Protein AF-A0A3D2HRR6-F1 (afdb_monomer_lite)

pLDDT: mean 71.38, std 18.63, range [35.66, 92.0]

Structure (mmCIF, N/CA/C/O backbone):
data_AF-A0A3D2HRR6-F1
#
_entry.id   AF-A0A3D2HRR6-F1
#
loop_
_atom_site.group_PDB
_atom_site.id
_atom_site.type_symbol
_atom_site.label_atom_id
_atom_site.label_alt_id
_atom_site.label_comp_id
_atom_site.label_asym_id
_atom_site.label_entity_id
_atom_site.label_seq_id
_atom_site.pdbx_PDB_ins_code
_atom_site.Cartn_x
_atom_site.Cartn_y
_atom_site.Cartn_z
_atom_site.occupancy
_atom_site.B_iso_or_equiv
_atom_site.auth_seq_id
_atom_site.auth_comp_id
_atom_site.auth_asym_id
_atom_site.auth_atom_id
_atom_site.pdbx_PDB_model_num
ATOM 1 N N . MET A 1 1 ? -28.516 -18.217 6.239 1.00 39.44 1 MET A N 1
ATOM 2 C CA . MET A 1 1 ? -27.116 -17.846 6.548 1.00 39.44 1 MET A CA 1
ATOM 3 C C . MET A 1 1 ? -27.140 -16.861 7.709 1.00 39.44 1 MET A C 1
ATOM 5 O O . MET A 1 1 ? -27.810 -15.844 7.597 1.00 39.44 1 MET A O 1
ATOM 9 N N . LYS A 1 2 ? -26.544 -17.202 8.859 1.00 35.66 2 LYS A N 1
ATOM 10 C CA . LYS A 1 2 ? -26.589 -16.357 10.064 1.00 35.66 2 LYS A CA 1
ATOM 11 C C . LYS A 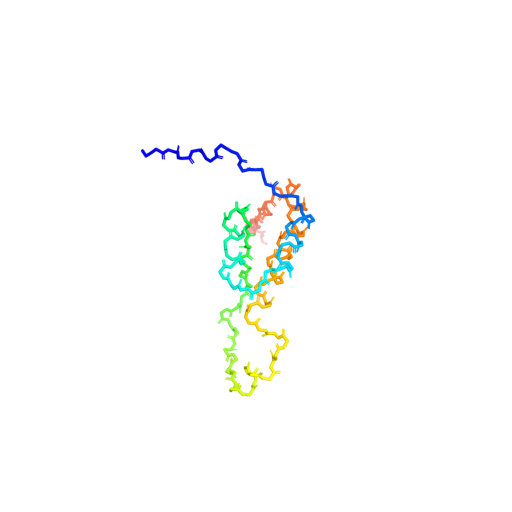1 2 ? -25.656 -15.159 9.865 1.00 35.66 2 LYS A C 1
ATOM 13 O O . LYS A 1 2 ? -24.447 -15.339 9.785 1.00 35.66 2 LYS A O 1
ATOM 18 N N . SER A 1 3 ? -26.234 -13.963 9.755 1.00 41.47 3 SER A N 1
ATOM 19 C CA . SER A 1 3 ? -25.502 -12.697 9.806 1.00 41.47 3 SER A CA 1
ATOM 20 C C . SER A 1 3 ? -24.850 -12.582 11.182 1.00 41.47 3 SER A C 1
ATOM 22 O O . SER A 1 3 ? -25.536 -12.383 12.187 1.00 41.47 3 SER A O 1
ATOM 24 N N . VAL A 1 4 ? -23.532 -12.771 11.245 1.00 52.69 4 VAL A N 1
ATOM 25 C CA . VAL A 1 4 ? -22.744 -12.428 12.429 1.00 52.69 4 VAL A CA 1
ATOM 26 C C . VAL A 1 4 ? -22.633 -10.909 12.426 1.00 52.69 4 VAL A C 1
ATOM 28 O O . VAL A 1 4 ? -21.692 -10.332 11.889 1.00 52.69 4 VAL A O 1
ATOM 31 N N . GLY A 1 5 ? -23.655 -10.249 12.966 1.00 44.94 5 GLY A N 1
ATOM 32 C CA . GLY A 1 5 ? -23.588 -8.830 13.266 1.00 44.94 5 GLY A CA 1
ATOM 33 C C . GLY A 1 5 ? -22.474 -8.615 14.282 1.00 44.94 5 GLY A C 1
ATOM 34 O O . GLY A 1 5 ? -22.652 -8.921 15.461 1.00 44.94 5 GLY A O 1
ATOM 35 N N . VAL A 1 6 ? -21.323 -8.107 13.831 1.00 53.28 6 VAL A N 1
ATOM 36 C CA . VAL A 1 6 ? -20.236 -7.650 14.704 1.00 53.28 6 VAL A CA 1
ATOM 37 C C . VAL A 1 6 ? -20.720 -6.382 15.407 1.00 53.28 6 VAL A C 1
ATOM 39 O O . VAL A 1 6 ? -20.460 -5.251 15.000 1.00 53.28 6 VAL A O 1
ATOM 42 N N . ARG A 1 7 ? -21.523 -6.579 16.450 1.00 48.25 7 ARG A N 1
ATOM 43 C CA . ARG A 1 7 ? -22.052 -5.535 17.317 1.00 48.25 7 ARG A CA 1
ATOM 44 C C . ARG A 1 7 ? -20.893 -5.023 18.174 1.00 48.25 7 ARG A C 1
ATOM 46 O O . ARG A 1 7 ? -20.581 -5.616 19.197 1.00 48.25 7 ARG A O 1
ATOM 53 N N . GLY A 1 8 ? -20.232 -3.956 17.718 1.00 55.56 8 GLY A N 1
ATOM 54 C CA . GLY A 1 8 ? -19.237 -3.228 18.518 1.0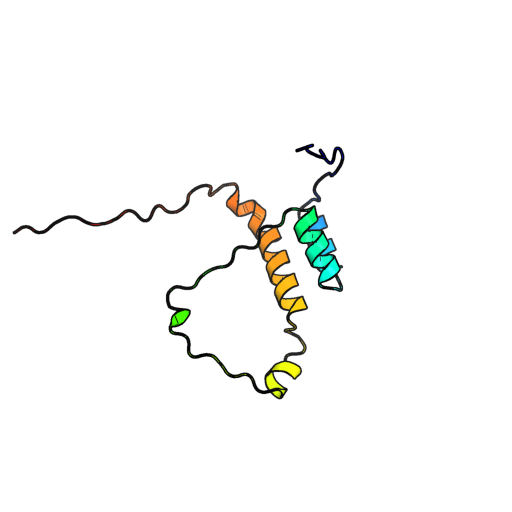0 55.56 8 GLY A CA 1
ATOM 55 C C . GLY A 1 8 ? -18.079 -2.575 17.760 1.00 55.56 8 GLY A C 1
ATOM 56 O O . GLY A 1 8 ? -17.366 -1.780 18.366 1.00 55.56 8 GLY A O 1
ATOM 57 N N . TYR A 1 9 ? -17.868 -2.855 16.468 1.00 60.31 9 TYR A N 1
ATOM 58 C CA . TYR A 1 9 ? -16.741 -2.245 15.754 1.00 60.31 9 TYR A CA 1
ATOM 59 C C . TYR A 1 9 ? -17.042 -0.788 15.389 1.00 60.31 9 TYR A C 1
ATOM 61 O O . TYR A 1 9 ? -17.796 -0.503 14.457 1.00 60.31 9 TYR A O 1
ATOM 69 N N . ARG A 1 10 ? -16.457 0.148 16.140 1.00 65.44 10 ARG A N 1
ATOM 70 C CA . ARG A 1 10 ? -16.464 1.568 15.789 1.00 65.44 10 ARG A CA 1
ATOM 71 C C . ARG A 1 10 ? -15.341 1.803 14.784 1.00 65.44 10 ARG A C 1
ATOM 73 O O . ARG A 1 10 ? -14.175 1.635 15.130 1.00 65.44 10 ARG A O 1
ATOM 80 N N . ARG A 1 11 ? -15.708 2.186 13.558 1.00 75.62 11 ARG A N 1
ATOM 81 C CA . ARG A 1 11 ? -14.737 2.571 12.525 1.00 75.62 11 ARG A CA 1
ATOM 82 C C . ARG A 1 11 ? -13.832 3.678 13.044 1.00 75.62 11 ARG A C 1
ATOM 84 O O . ARG A 1 11 ? -14.300 4.596 13.729 1.00 75.62 11 ARG A O 1
ATOM 91 N N . LYS A 1 12 ? -12.552 3.572 12.711 1.00 80.94 12 LYS A N 1
ATOM 92 C CA . LYS A 1 12 ? -11.545 4.557 13.101 1.00 80.94 12 LYS A CA 1
ATOM 93 C C . LYS A 1 12 ? -11.750 5.860 12.343 1.00 80.94 12 LYS A C 1
ATOM 95 O O . LYS A 1 12 ? -12.326 5.887 11.254 1.00 80.94 12 LYS A O 1
ATOM 100 N N . THR A 1 13 ? -11.288 6.959 12.929 1.00 85.38 13 THR A N 1
ATOM 101 C CA . THR A 1 13 ? -11.249 8.240 12.218 1.00 85.38 13 THR A CA 1
ATOM 102 C C . THR A 1 13 ? -10.177 8.203 11.131 1.00 85.38 13 THR A C 1
ATOM 104 O O . THR A 1 13 ? -9.237 7.410 11.189 1.00 85.38 13 THR A O 1
ATOM 107 N N . LYS A 1 14 ? -10.283 9.093 10.141 1.00 85.62 14 LYS A N 1
ATOM 108 C CA . LYS A 1 14 ? -9.300 9.220 9.056 1.00 85.62 14 LYS A CA 1
ATOM 109 C C . LYS A 1 14 ? -7.864 9.342 9.575 1.00 85.62 14 LYS A C 1
ATOM 111 O O . LYS A 1 14 ? -6.985 8.620 9.125 1.00 85.62 14 LYS A O 1
ATOM 116 N N . GLU A 1 15 ? -7.637 10.196 10.567 1.00 87.19 15 GLU A N 1
ATOM 117 C CA . GLU A 1 15 ? -6.316 10.400 11.176 1.00 87.19 15 GLU A CA 1
ATOM 118 C C . GLU A 1 15 ? -5.775 9.132 11.850 1.00 87.19 15 GLU A C 1
ATOM 120 O O . GLU A 1 15 ? -4.596 8.804 11.714 1.00 87.19 15 GLU A O 1
ATOM 125 N N . GLN A 1 16 ? -6.642 8.384 12.541 1.00 87.94 16 GLN A N 1
ATOM 126 C CA . GLN A 1 16 ? -6.279 7.109 13.162 1.00 87.94 16 GLN A CA 1
ATOM 127 C C . GLN A 1 16 ? -5.910 6.062 12.109 1.00 87.94 16 GLN A C 1
ATOM 129 O O . GLN A 1 16 ? -4.912 5.364 12.275 1.00 87.94 16 GLN A O 1
ATOM 134 N N . LEU A 1 17 ? -6.660 5.991 11.005 1.00 89.00 17 LEU A N 1
ATOM 135 C CA . LEU A 1 17 ? -6.352 5.102 9.884 1.00 89.00 17 LEU A CA 1
ATOM 136 C C . LEU A 1 17 ? -5.000 5.430 9.258 1.00 89.00 17 LEU A C 1
ATOM 138 O O . LEU A 1 17 ? -4.203 4.524 9.044 1.00 89.00 17 LEU A O 1
ATOM 142 N N . LEU A 1 18 ? -4.712 6.709 9.007 1.00 90.88 18 LEU A N 1
ATOM 143 C CA . LEU A 1 18 ? -3.429 7.132 8.440 1.00 90.88 18 LEU A CA 1
ATOM 144 C C . LEU A 1 18 ? -2.265 6.755 9.359 1.00 90.88 18 LEU A C 1
ATOM 146 O O . LEU A 1 18 ? -1.277 6.188 8.899 1.00 90.88 18 LEU A O 1
ATOM 150 N N . LYS A 1 19 ? -2.418 6.979 10.669 1.00 91.88 19 LYS A N 1
ATOM 151 C CA . LYS A 1 19 ? -1.408 6.596 11.659 1.00 91.88 19 LYS A CA 1
ATOM 152 C C . LYS A 1 19 ? -1.190 5.083 11.717 1.00 91.88 19 LYS A C 1
ATOM 154 O O . LYS A 1 19 ? -0.056 4.636 11.856 1.00 91.88 19 LYS A O 1
ATOM 159 N N . GLU A 1 20 ? -2.250 4.288 11.620 1.00 90.31 20 GLU A N 1
ATOM 160 C CA . GLU A 1 20 ? -2.140 2.829 11.630 1.00 90.31 20 GLU A CA 1
ATOM 161 C C . GLU A 1 20 ? -1.562 2.258 10.340 1.00 90.31 20 GLU A C 1
ATOM 163 O O . GLU A 1 20 ? -0.734 1.350 10.404 1.00 90.31 20 GLU A O 1
ATOM 168 N N . ILE A 1 21 ? -1.931 2.814 9.182 1.00 91.50 21 ILE A N 1
ATOM 169 C CA . ILE A 1 21 ? -1.274 2.513 7.904 1.00 91.50 21 ILE A CA 1
ATOM 170 C C . ILE A 1 21 ? 0.217 2.809 8.038 1.00 91.50 21 ILE A C 1
ATOM 172 O O . ILE A 1 21 ? 1.040 1.996 7.616 1.00 91.50 21 ILE A O 1
ATOM 176 N N . ASP A 1 22 ? 0.565 3.925 8.689 1.00 89.88 22 ASP A N 1
ATOM 177 C CA . ASP A 1 22 ? 1.957 4.298 8.874 1.00 89.88 22 ASP A CA 1
ATOM 178 C C . ASP A 1 22 ? 2.723 3.418 9.882 1.00 89.88 22 ASP A C 1
ATOM 180 O O . ASP A 1 22 ? 3.948 3.275 9.805 1.00 89.88 22 ASP A O 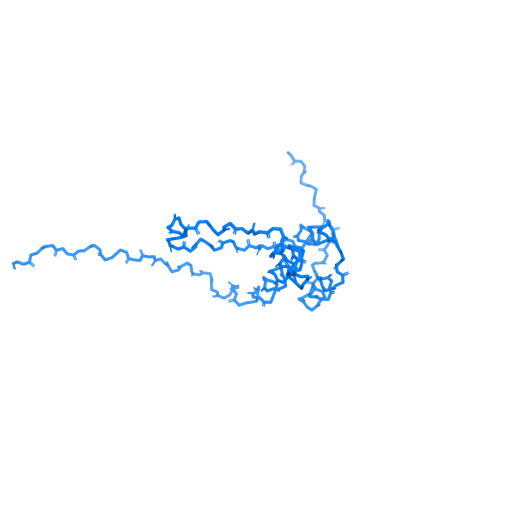1
ATOM 184 N N . ALA A 1 23 ? 2.005 2.792 10.812 1.00 91.75 23 ALA A N 1
ATOM 185 C CA . ALA A 1 23 ? 2.560 1.868 11.793 1.00 91.75 23 ALA A CA 1
ATOM 186 C C . ALA A 1 23 ? 2.672 0.423 11.274 1.00 91.75 23 ALA A C 1
ATOM 188 O O . ALA A 1 23 ? 3.370 -0.391 11.887 1.00 91.75 23 ALA A O 1
ATOM 189 N N . CYS A 1 24 ? 1.997 0.084 10.170 1.00 92.00 24 CYS A N 1
ATOM 190 C CA . CYS A 1 24 ? 2.049 -1.250 9.581 1.00 92.00 24 CYS A CA 1
ATOM 191 C C . CYS A 1 24 ? 3.465 -1.562 9.082 1.00 92.00 24 CYS A C 1
ATOM 193 O O . CYS A 1 24 ? 4.051 -0.803 8.312 1.00 92.00 24 CYS A O 1
ATOM 195 N N . LYS A 1 25 ? 4.000 -2.717 9.494 1.00 88.94 25 LYS A N 1
ATOM 196 C CA . LYS A 1 25 ? 5.340 -3.194 9.100 1.00 88.94 25 LYS A CA 1
ATOM 197 C C . LYS A 1 25 ? 5.299 -4.408 8.177 1.00 88.94 25 LYS A C 1
ATOM 199 O O . LYS A 1 25 ? 6.336 -4.846 7.690 1.00 88.94 25 LYS A O 1
ATOM 204 N N . SER A 1 26 ? 4.120 -4.995 7.979 1.00 89.50 26 SER A N 1
ATOM 205 C CA . SER A 1 26 ? 3.948 -6.188 7.156 1.00 89.50 26 SER A CA 1
ATOM 206 C C . SER A 1 26 ? 2.693 -6.117 6.299 1.00 89.50 26 SER A C 1
ATOM 208 O O . SER A 1 26 ? 1.704 -5.466 6.649 1.00 89.50 26 SER A O 1
ATOM 210 N N . LEU A 1 27 ? 2.722 -6.846 5.181 1.00 89.81 27 LEU A N 1
ATOM 211 C CA . LEU A 1 27 ? 1.575 -6.991 4.286 1.00 89.81 27 LEU A CA 1
ATOM 212 C C . LEU A 1 27 ? 0.352 -7.532 5.028 1.00 89.81 27 LEU A C 1
ATOM 214 O O . LEU A 1 27 ? -0.739 -7.002 4.858 1.00 89.81 27 LEU A O 1
ATOM 218 N N . SER A 1 28 ? 0.525 -8.542 5.883 1.00 91.31 28 SER A N 1
ATOM 219 C CA . SER A 1 28 ? -0.582 -9.159 6.620 1.00 91.31 28 SER A CA 1
ATOM 220 C C . SER A 1 28 ? -1.301 -8.166 7.535 1.00 91.31 28 SER A C 1
ATOM 222 O O . SER A 1 28 ? -2.528 -8.165 7.582 1.00 91.31 28 SER A O 1
ATOM 224 N N . GLN A 1 29 ? -0.554 -7.292 8.221 1.00 90.69 29 GLN A N 1
ATOM 225 C CA . GLN A 1 29 ? -1.133 -6.230 9.053 1.00 90.69 29 GLN A CA 1
ATOM 226 C C . GLN A 1 29 ? -1.921 -5.228 8.209 1.00 90.69 29 GLN A C 1
ATOM 228 O O . GLN A 1 29 ? -3.055 -4.891 8.548 1.00 90.69 29 GLN A O 1
ATOM 233 N N . LEU A 1 30 ? -1.351 -4.807 7.078 1.00 91.50 30 LEU A N 1
ATOM 234 C CA . LEU A 1 30 ? -2.005 -3.876 6.166 1.00 91.50 30 LEU A CA 1
ATOM 235 C C . LEU A 1 30 ? -3.280 -4.482 5.554 1.00 91.50 30 LEU A C 1
ATOM 237 O O . LEU A 1 30 ? -4.306 -3.813 5.484 1.00 91.50 30 LEU A O 1
ATOM 241 N N . PHE A 1 31 ? -3.258 -5.761 5.167 1.00 90.56 31 PHE A N 1
ATOM 242 C CA . PHE A 1 31 ? -4.436 -6.460 4.647 1.00 90.56 31 PHE A CA 1
ATOM 243 C C . PHE A 1 31 ? -5.529 -6.636 5.697 1.00 90.56 31 PHE A C 1
ATOM 245 O O . PHE A 1 31 ? -6.700 -6.436 5.377 1.00 90.56 31 PHE A O 1
ATOM 252 N N . ALA A 1 32 ? -5.164 -6.962 6.939 1.00 90.56 32 ALA A N 1
ATOM 253 C CA . ALA A 1 32 ? -6.124 -7.012 8.033 1.00 90.56 32 ALA A CA 1
ATOM 254 C C . ALA A 1 32 ? -6.798 -5.644 8.214 1.00 90.56 32 ALA A C 1
ATOM 256 O O . ALA A 1 32 ? -8.022 -5.574 8.267 1.00 90.56 32 ALA A O 1
ATOM 257 N N . LEU A 1 33 ? -6.024 -4.551 8.211 1.00 89.44 33 LEU A N 1
ATOM 258 C CA . LEU A 1 33 ? -6.562 -3.194 8.320 1.00 89.44 33 LEU A CA 1
ATOM 259 C C . LEU A 1 33 ? -7.535 -2.861 7.177 1.00 89.44 33 LEU A C 1
ATOM 261 O O . LEU A 1 33 ? -8.637 -2.381 7.435 1.00 89.44 33 LEU A O 1
ATOM 265 N N . ILE A 1 34 ? -7.171 -3.176 5.929 1.00 87.62 34 ILE A N 1
ATOM 266 C CA . ILE A 1 34 ? -8.037 -2.981 4.753 1.00 87.62 34 ILE A CA 1
ATOM 267 C C . ILE A 1 34 ? -9.363 -3.733 4.910 1.00 87.62 34 ILE A C 1
ATOM 269 O O . ILE A 1 34 ? -10.421 -3.162 4.646 1.00 87.62 34 ILE A O 1
ATOM 273 N N . GLN A 1 35 ? -9.318 -4.997 5.342 1.00 86.25 35 GLN A N 1
ATOM 274 C CA . GLN A 1 35 ? -10.511 -5.832 5.498 1.00 86.25 35 GLN A CA 1
ATOM 275 C C . GLN A 1 35 ? -11.394 -5.368 6.659 1.00 86.25 35 GLN A C 1
ATOM 277 O O . GLN A 1 35 ? -12.609 -5.275 6.498 1.00 86.25 35 GLN A O 1
ATOM 282 N N . HIS A 1 36 ? -10.794 -5.059 7.811 1.00 85.81 36 HIS A N 1
ATOM 283 C CA . HIS A 1 36 ? -11.529 -4.636 9.003 1.00 85.81 36 HIS A CA 1
ATOM 284 C C . HIS A 1 36 ? -12.208 -3.277 8.816 1.00 85.81 36 HIS A C 1
ATOM 286 O O . HIS A 1 36 ? -13.345 -3.097 9.248 1.00 85.81 36 HIS A O 1
ATOM 292 N N . GLU A 1 37 ? -11.544 -2.337 8.145 1.00 85.06 37 GLU A N 1
ATOM 293 C CA . GLU A 1 37 ? -12.071 -0.984 7.929 1.00 85.06 37 GLU A CA 1
ATOM 294 C C . GLU A 1 37 ? -12.883 -0.860 6.632 1.00 85.06 37 GLU A C 1
ATOM 296 O O . GLU A 1 37 ? -13.614 0.113 6.445 1.00 85.06 37 GLU A O 1
ATOM 301 N N . GLY A 1 38 ? -12.816 -1.861 5.749 1.00 83.88 38 GLY A N 1
ATOM 302 C CA . GLY A 1 38 ? -13.519 -1.858 4.467 1.00 83.88 38 GLY A CA 1
ATOM 303 C C . GLY A 1 38 ? -12.945 -0.840 3.479 1.00 83.88 38 GLY A C 1
ATOM 304 O O . GLY A 1 38 ? -13.698 -0.197 2.748 1.00 83.88 38 GLY A O 1
ATOM 305 N N . ILE A 1 39 ? -11.619 -0.666 3.465 1.00 84.62 39 ILE A N 1
ATOM 306 C CA . ILE A 1 39 ? -10.944 0.292 2.579 1.00 84.62 39 ILE A CA 1
ATOM 307 C C . ILE A 1 39 ? -11.030 -0.214 1.135 1.00 84.62 39 ILE A C 1
ATOM 309 O O . ILE A 1 39 ? -10.505 -1.274 0.795 1.00 84.62 39 ILE A O 1
ATOM 313 N N . VAL A 1 40 ? -11.666 0.564 0.257 1.00 83.62 40 VAL A N 1
ATOM 314 C CA . VAL A 1 40 ? -11.809 0.213 -1.162 1.00 83.62 40 VAL A CA 1
ATOM 315 C C . VAL A 1 40 ? -10.680 0.839 -1.976 1.00 83.62 40 VAL A C 1
ATOM 317 O O . VAL A 1 40 ? -10.629 2.053 -2.170 1.00 83.62 40 VAL A O 1
ATOM 320 N N . LEU A 1 41 ? -9.804 -0.004 -2.522 1.00 83.81 41 LEU A N 1
ATOM 321 C CA . LEU A 1 41 ? -8.792 0.408 -3.492 1.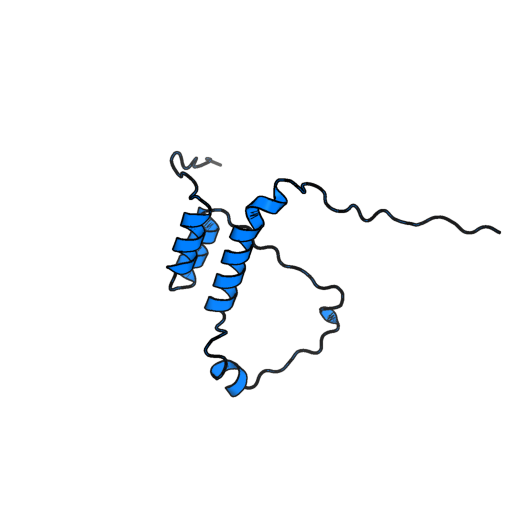00 83.81 41 LEU A CA 1
ATOM 322 C C . LEU A 1 41 ? -9.378 0.338 -4.905 1.00 83.81 41 LEU A C 1
ATOM 324 O O . LEU A 1 41 ? -9.741 -0.737 -5.379 1.00 83.81 41 LEU A O 1
ATOM 328 N N . ARG A 1 42 ? -9.459 1.475 -5.607 1.00 74.94 42 ARG A N 1
ATOM 329 C CA . ARG A 1 42 ? -9.851 1.477 -7.024 1.00 74.94 42 ARG A CA 1
ATOM 330 C C . ARG A 1 42 ? -8.648 1.150 -7.904 1.00 74.94 42 ARG A C 1
ATOM 332 O O . ARG A 1 42 ? -7.634 1.844 -7.861 1.00 74.94 42 ARG A O 1
ATOM 339 N N . MET A 1 43 ? -8.793 0.131 -8.744 1.00 77.00 43 MET A N 1
ATOM 340 C CA . MET A 1 43 ? -7.875 -0.121 -9.850 1.00 77.00 43 MET A CA 1
ATOM 341 C C . MET A 1 43 ? -8.290 0.734 -11.046 1.00 77.00 43 MET A C 1
ATOM 343 O O . MET A 1 43 ? -9.400 0.599 -11.553 1.00 77.00 43 MET A O 1
ATOM 347 N N . TYR A 1 44 ? -7.402 1.619 -11.496 1.00 70.19 44 TYR A N 1
ATOM 348 C CA . TYR A 1 44 ? -7.612 2.381 -12.723 1.00 70.19 44 TYR A CA 1
ATOM 349 C C . TYR A 1 44 ? -7.085 1.569 -13.905 1.00 70.19 44 TYR A C 1
ATOM 351 O O . TYR A 1 44 ? -5.885 1.307 -13.985 1.00 70.19 44 TYR A O 1
ATOM 359 N N . SER A 1 45 ? -7.961 1.192 -14.834 1.00 72.50 45 SER A N 1
ATOM 360 C CA . SER A 1 45 ? -7.533 0.745 -16.158 1.00 72.50 45 SER A CA 1
ATOM 361 C C . SER A 1 45 ? -7.222 1.979 -16.997 1.00 72.50 45 SER A C 1
ATOM 363 O O . SER A 1 45 ? -8.121 2.769 -17.287 1.00 72.50 45 SER A O 1
ATOM 365 N N . GLN A 1 46 ? -5.962 2.166 -17.377 1.00 73.25 46 GLN A N 1
ATOM 366 C CA . GLN A 1 46 ? -5.611 3.198 -18.349 1.00 73.25 46 GLN A CA 1
ATOM 367 C C . GLN A 1 46 ? -6.023 2.712 -19.750 1.00 73.25 46 GLN A C 1
ATOM 369 O O . GLN A 1 46 ? -5.634 1.601 -20.131 1.00 73.25 46 GLN A O 1
ATOM 374 N N . PRO A 1 47 ? -6.812 3.486 -20.520 1.00 76.06 47 PRO A N 1
ATOM 375 C CA . PRO A 1 47 ? -7.072 3.174 -21.922 1.00 76.06 47 PRO A CA 1
ATOM 376 C C . PRO A 1 47 ? -5.739 3.026 -22.668 1.00 76.06 47 PRO A C 1
ATOM 378 O O . PRO A 1 47 ? -4.861 3.872 -22.534 1.00 76.06 47 PRO A O 1
ATOM 381 N N . GLY A 1 48 ? -5.555 1.933 -23.412 1.00 75.50 48 GLY A N 1
ATOM 382 C CA . GLY A 1 48 ? -4.293 1.658 -24.111 1.00 75.50 48 GLY A CA 1
ATOM 383 C C . GLY A 1 48 ? -3.193 1.010 -23.261 1.00 75.50 48 GLY A C 1
ATOM 384 O O . GLY A 1 48 ? -2.104 0.787 -23.780 1.00 75.50 48 GLY A O 1
ATOM 385 N N . ALA A 1 49 ? -3.458 0.624 -22.004 1.00 76.38 49 ALA A N 1
ATOM 386 C CA . ALA A 1 49 ? -2.506 -0.161 -21.205 1.00 76.38 49 ALA A CA 1
ATOM 387 C C . ALA A 1 49 ? -2.098 -1.482 -21.886 1.00 76.38 49 ALA A C 1
ATOM 389 O O . ALA A 1 49 ? -0.969 -1.935 -21.729 1.00 76.38 49 ALA A O 1
ATOM 390 N N . SER A 1 50 ? -2.991 -2.066 -22.689 1.00 75.94 50 SER A N 1
ATOM 391 C CA . SER A 1 50 ? -2.725 -3.244 -23.522 1.00 75.94 50 SER A CA 1
ATOM 392 C C . SER A 1 50 ? -1.687 -3.006 -24.627 1.00 75.94 50 SER A C 1
ATOM 394 O O . SER A 1 50 ? -1.110 -3.968 -25.120 1.00 75.94 50 SER A O 1
ATOM 396 N N . ASN A 1 51 ? -1.434 -1.748 -25.003 1.00 82.00 51 ASN A N 1
ATOM 397 C CA . ASN A 1 51 ? -0.462 -1.372 -26.034 1.00 82.00 51 ASN A CA 1
ATOM 398 C C . ASN A 1 51 ? 0.912 -1.021 -25.442 1.00 82.00 51 ASN A C 1
ATOM 400 O O . ASN A 1 51 ? 1.840 -0.706 -26.185 1.00 82.00 51 ASN A O 1
ATOM 404 N N . LEU A 1 52 ? 1.054 -1.045 -24.112 1.00 76.50 52 LEU A N 1
ATOM 405 C CA . LEU A 1 52 ? 2.339 -0.823 -23.463 1.00 76.50 52 LEU A CA 1
ATOM 406 C C . LEU A 1 52 ? 3.217 -2.060 -23.660 1.00 76.50 52 LEU A C 1
ATOM 408 O O . LEU A 1 52 ? 2.859 -3.166 -23.255 1.00 76.50 52 LEU A O 1
ATOM 412 N N . THR A 1 53 ? 4.394 -1.870 -24.252 1.00 81.62 53 THR A N 1
ATOM 413 C CA . THR A 1 53 ? 5.404 -2.926 -24.348 1.00 81.62 53 THR A CA 1
ATOM 414 C C . THR A 1 53 ? 5.858 -3.320 -22.939 1.00 81.62 53 THR A C 1
ATOM 416 O O . THR A 1 53 ? 6.306 -2.437 -22.197 1.00 81.62 53 THR A O 1
ATOM 419 N N . PRO A 1 54 ? 5.777 -4.605 -22.543 1.00 80.81 54 PRO A N 1
ATOM 420 C CA . PRO A 1 54 ? 6.207 -5.036 -21.219 1.00 80.81 54 PRO A CA 1
ATOM 421 C C . PRO A 1 54 ? 7.667 -4.649 -20.966 1.00 80.81 54 PRO A C 1
ATOM 423 O O . PRO A 1 54 ? 8.569 -5.082 -21.686 1.00 80.81 54 PRO A O 1
ATOM 426 N N . LYS A 1 55 ? 7.920 -3.838 -19.933 1.00 79.69 55 LYS A N 1
ATOM 427 C CA . LYS A 1 55 ? 9.290 -3.524 -19.522 1.00 79.69 55 LYS A CA 1
ATOM 428 C C . LYS A 1 55 ? 9.872 -4.742 -18.805 1.00 79.69 55 LYS A C 1
ATOM 430 O O . LYS A 1 55 ? 9.438 -5.081 -17.705 1.00 79.69 55 LYS A O 1
ATOM 435 N N . LYS A 1 56 ? 10.866 -5.392 -19.413 1.00 80.00 56 LYS A N 1
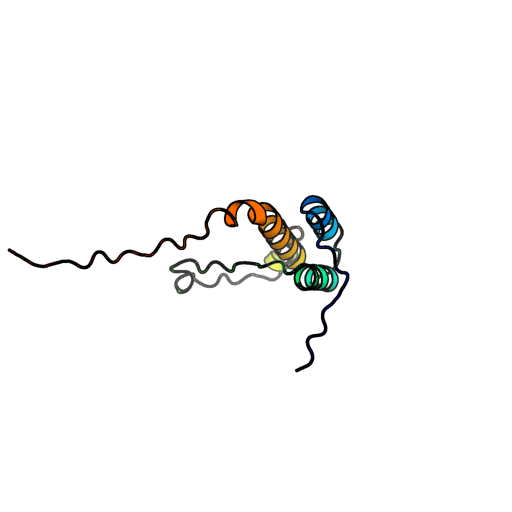ATOM 436 C CA . LYS A 1 56 ? 11.658 -6.429 -18.744 1.00 80.00 56 LYS A CA 1
ATOM 437 C C . LYS A 1 56 ? 12.580 -5.752 -17.734 1.00 80.00 56 LYS A C 1
ATOM 439 O O . LYS A 1 56 ? 13.436 -4.970 -18.129 1.00 80.00 56 LYS A O 1
ATOM 444 N N . LEU A 1 57 ? 12.377 -6.040 -16.453 1.00 74.25 57 LEU A N 1
ATOM 445 C CA . LEU A 1 57 ? 13.249 -5.559 -15.386 1.00 74.25 57 LEU A CA 1
ATOM 446 C C . LEU A 1 57 ? 14.405 -6.540 -15.194 1.00 74.25 57 LEU A C 1
ATOM 448 O O . LEU A 1 57 ? 14.187 -7.753 -15.108 1.00 74.25 57 LEU A O 1
ATOM 452 N N . TYR A 1 58 ? 15.628 -6.024 -15.124 1.00 80.25 58 TYR A N 1
ATOM 453 C CA . TYR A 1 58 ? 16.796 -6.818 -14.756 1.00 80.25 58 TYR A CA 1
ATOM 454 C C . TYR A 1 58 ? 16.904 -6.942 -13.227 1.00 80.25 58 TYR A C 1
ATOM 456 O O . TYR A 1 58 ? 16.472 -6.038 -12.514 1.00 80.25 58 TYR A O 1
ATOM 464 N N . PRO A 1 59 ? 17.520 -8.013 -12.686 1.00 74.50 59 PRO A N 1
ATOM 465 C CA . PRO A 1 59 ? 17.623 -8.228 -11.239 1.00 74.50 59 PRO A CA 1
ATOM 466 C C . PRO A 1 59 ? 18.179 -7.029 -10.461 1.00 74.50 59 PRO A C 1
ATOM 468 O O . PRO A 1 59 ? 17.696 -6.732 -9.376 1.00 74.50 59 PRO A O 1
ATOM 471 N N . LYS A 1 60 ? 19.137 -6.295 -11.041 1.00 69.19 60 LYS A N 1
ATOM 472 C CA . LYS A 1 60 ? 19.679 -5.062 -10.452 1.00 69.19 60 LYS A CA 1
ATOM 473 C C . LYS A 1 60 ? 18.619 -3.966 -10.315 1.00 69.19 60 LYS A C 1
ATOM 475 O O . LYS A 1 60 ? 18.465 -3.415 -9.242 1.00 69.19 60 LYS A O 1
ATOM 480 N N . GLU A 1 61 ? 17.790 -3.740 -11.333 1.00 67.94 61 GLU A N 1
ATOM 481 C CA . GLU A 1 61 ? 16.695 -2.756 -11.272 1.00 67.94 61 GLU A CA 1
ATOM 482 C C . GLU A 1 61 ? 15.591 -3.142 -10.268 1.00 67.94 61 GLU A C 1
ATOM 484 O O . GLU A 1 61 ? 14.888 -2.273 -9.761 1.00 67.94 61 GLU A O 1
ATOM 489 N N . ILE A 1 62 ? 15.432 -4.438 -9.976 1.00 64.19 62 ILE A N 1
ATOM 490 C CA . ILE A 1 62 ? 14.482 -4.943 -8.971 1.00 64.19 62 ILE A CA 1
ATOM 491 C C . ILE A 1 62 ? 15.034 -4.749 -7.548 1.00 64.19 62 ILE A C 1
ATOM 493 O O . ILE A 1 62 ? 14.269 -4.490 -6.624 1.00 64.19 62 ILE A O 1
ATOM 497 N N . ILE A 1 63 ? 16.352 -4.885 -7.369 1.00 60.50 63 ILE A N 1
ATOM 498 C CA . ILE A 1 63 ? 17.028 -4.873 -6.061 1.00 60.50 63 ILE A CA 1
ATOM 499 C C . ILE A 1 63 ? 17.495 -3.462 -5.661 1.00 60.50 63 ILE A C 1
ATOM 501 O O . ILE A 1 63 ? 17.469 -3.123 -4.478 1.00 60.50 63 ILE A O 1
ATOM 505 N N . ASP A 1 64 ? 17.904 -2.633 -6.624 1.00 59.91 64 ASP A N 1
ATOM 506 C CA . ASP A 1 64 ? 18.465 -1.298 -6.381 1.00 59.91 64 ASP A CA 1
ATOM 507 C C . ASP A 1 64 ? 17.386 -0.261 -6.031 1.00 59.91 64 ASP A C 1
ATOM 509 O O . ASP A 1 64 ? 17.678 0.746 -5.387 1.00 59.91 64 ASP A O 1
ATOM 513 N N . ASN A 1 65 ? 16.118 -0.536 -6.350 1.00 62.66 65 ASN A N 1
ATOM 514 C CA . ASN A 1 65 ? 14.978 0.304 -5.980 1.00 62.66 65 ASN A CA 1
ATOM 515 C C . ASN A 1 65 ? 14.528 0.029 -4.528 1.00 62.66 65 ASN A C 1
ATOM 517 O O . ASN A 1 65 ? 13.371 -0.289 -4.262 1.00 62.66 65 ASN A O 1
ATOM 521 N N . LYS A 1 66 ? 15.464 0.117 -3.570 1.00 62.56 66 LYS A N 1
ATOM 522 C CA . LYS A 1 66 ? 15.234 -0.199 -2.143 1.00 62.56 66 LYS A CA 1
ATOM 523 C C . LYS A 1 66 ? 14.121 0.635 -1.499 1.00 62.56 66 LYS A C 1
ATOM 525 O O . LYS A 1 66 ? 13.487 0.166 -0.560 1.00 62.56 66 LYS A O 1
ATOM 530 N N . GLU A 1 67 ? 13.889 1.838 -2.014 1.00 64.38 67 GLU A N 1
ATOM 531 C CA . GLU A 1 67 ? 12.835 2.759 -1.568 1.00 64.38 67 GLU A CA 1
ATOM 532 C C . GLU A 1 67 ? 11.442 2.350 -2.102 1.00 64.38 67 GLU A C 1
ATOM 534 O O . GLU A 1 67 ? 10.433 2.568 -1.438 1.00 64.38 67 GLU A O 1
ATOM 539 N N . ASP A 1 68 ? 11.365 1.705 -3.275 1.00 70.81 68 ASP A N 1
ATOM 540 C CA . ASP A 1 68 ? 10.112 1.309 -3.940 1.00 70.81 68 ASP A CA 1
ATOM 541 C C . ASP A 1 68 ? 9.899 -0.206 -3.849 1.00 70.81 68 ASP A C 1
ATOM 543 O O . ASP A 1 68 ? 9.912 -0.951 -4.836 1.00 70.81 68 ASP A O 1
ATOM 547 N N . THR A 1 69 ? 9.696 -0.677 -2.619 1.00 83.38 69 THR A N 1
ATOM 548 C CA . THR A 1 69 ? 9.284 -2.063 -2.393 1.00 83.38 69 THR A CA 1
ATOM 549 C C . THR A 1 69 ? 7.794 -2.245 -2.716 1.00 83.38 69 THR A C 1
ATOM 551 O O . THR A 1 69 ? 6.995 -1.319 -2.546 1.00 83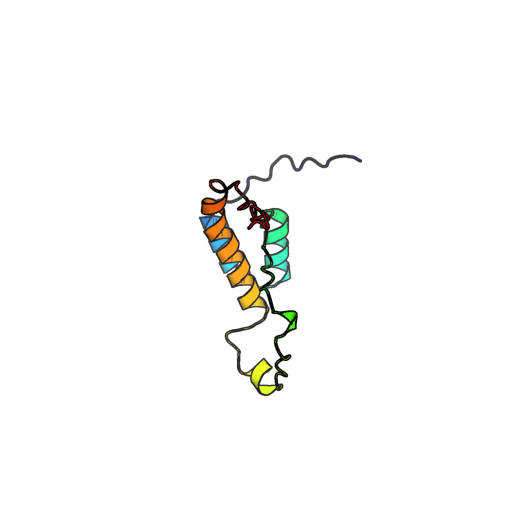.38 69 THR A O 1
ATOM 554 N N . PRO A 1 70 ? 7.351 -3.457 -3.108 1.00 83.31 70 PRO A N 1
ATOM 555 C CA . PRO A 1 70 ? 5.927 -3.738 -3.307 1.00 83.31 70 PRO A CA 1
ATOM 556 C C . PRO A 1 70 ? 5.057 -3.412 -2.084 1.00 83.31 70 PRO A C 1
ATOM 558 O O . PRO A 1 70 ? 3.897 -3.028 -2.237 1.00 83.31 70 PRO A O 1
ATOM 561 N N . PHE A 1 71 ? 5.619 -3.550 -0.878 1.00 88.50 71 PHE A N 1
ATOM 562 C CA . PHE A 1 71 ? 4.945 -3.204 0.368 1.00 88.50 71 PHE A CA 1
ATOM 563 C C . PHE A 1 71 ? 4.740 -1.693 0.504 1.00 88.50 71 PHE A C 1
ATOM 565 O O . PHE A 1 71 ? 3.602 -1.264 0.691 1.00 88.50 71 PHE A O 1
ATOM 572 N N . GLU A 1 72 ? 5.797 -0.893 0.341 1.00 88.25 72 GLU A N 1
ATOM 573 C CA . GLU A 1 72 ? 5.703 0.572 0.421 1.00 88.25 72 GLU A CA 1
ATOM 574 C C . GLU A 1 72 ? 4.757 1.128 -0.648 1.00 88.25 72 GLU A C 1
ATOM 576 O O . GLU A 1 72 ? 3.895 1.964 -0.367 1.00 88.25 72 GLU A O 1
ATOM 581 N N . ARG A 1 73 ? 4.811 0.570 -1.862 1.00 87.25 73 ARG A N 1
ATOM 582 C CA . ARG A 1 73 ? 3.897 0.937 -2.947 1.00 87.25 73 ARG A CA 1
ATOM 583 C C . ARG A 1 73 ? 2.434 0.676 -2.592 1.00 87.25 73 ARG A C 1
ATOM 585 O O . ARG A 1 73 ? 1.566 1.501 -2.886 1.00 87.25 73 ARG A O 1
ATOM 592 N N . LEU A 1 74 ? 2.141 -0.468 -1.971 1.00 89.06 74 LEU A N 1
ATOM 593 C CA . LEU A 1 74 ? 0.789 -0.787 -1.516 1.00 89.06 74 LEU A CA 1
ATOM 594 C C . LEU A 1 74 ? 0.365 0.123 -0.358 1.00 89.06 74 LEU A C 1
ATOM 596 O O . LEU A 1 74 ? -0.739 0.662 -0.386 1.00 89.06 74 LEU A O 1
ATOM 600 N N . ARG A 1 75 ? 1.241 0.332 0.627 1.00 91.38 75 ARG A N 1
ATOM 601 C CA . ARG A 1 75 ? 0.995 1.210 1.776 1.00 91.38 75 ARG A CA 1
ATOM 602 C C . ARG A 1 75 ? 0.633 2.625 1.328 1.00 91.38 75 ARG A C 1
ATOM 604 O O . ARG A 1 75 ? -0.379 3.162 1.778 1.00 91.38 75 ARG A O 1
ATOM 611 N N . LEU A 1 76 ? 1.374 3.181 0.369 1.00 90.38 76 LEU A N 1
ATOM 612 C CA . LEU A 1 76 ? 1.091 4.493 -0.210 1.00 90.38 76 LEU A CA 1
ATOM 613 C C . LEU A 1 76 ? -0.278 4.529 -0.907 1.00 90.38 76 LEU A C 1
ATOM 615 O O . LEU A 1 76 ? -1.063 5.445 -0.680 1.00 90.38 76 LEU A O 1
ATOM 619 N N . ARG A 1 77 ? -0.616 3.505 -1.704 1.00 89.19 77 ARG A N 1
ATOM 620 C CA . ARG A 1 77 ? -1.935 3.402 -2.358 1.00 89.19 77 ARG A CA 1
ATOM 621 C C . ARG A 1 77 ? -3.087 3.375 -1.356 1.00 89.19 77 ARG A C 1
ATOM 623 O O . ARG A 1 77 ? -4.106 4.022 -1.592 1.00 89.19 77 ARG A O 1
ATOM 630 N N . VAL A 1 78 ? -2.933 2.632 -0.261 1.00 90.38 78 VAL A N 1
ATOM 631 C CA . VAL A 1 78 ? -3.938 2.538 0.808 1.00 90.38 78 VAL A CA 1
ATOM 632 C C . VAL A 1 78 ? -4.090 3.876 1.519 1.00 90.38 78 VAL A C 1
ATOM 634 O O . VAL A 1 78 ? -5.215 4.336 1.704 1.00 90.38 78 VAL A O 1
ATOM 637 N N . ARG A 1 79 ? -2.975 4.545 1.826 1.00 91.69 79 ARG A N 1
ATOM 638 C CA . ARG A 1 79 ? -2.969 5.894 2.398 1.00 91.69 79 ARG A CA 1
ATOM 639 C C . ARG A 1 79 ? -3.731 6.887 1.520 1.00 91.69 79 ARG A C 1
ATOM 641 O O . ARG A 1 79 ? -4.668 7.519 1.998 1.00 91.69 79 ARG A O 1
ATOM 648 N N . THR A 1 80 ? -3.411 6.953 0.226 1.00 88.94 80 THR A N 1
ATOM 649 C CA . THR A 1 80 ? -4.100 7.839 -0.727 1.00 88.94 80 THR A CA 1
ATOM 650 C C . THR A 1 80 ? -5.595 7.529 -0.825 1.00 88.94 80 THR A C 1
ATOM 652 O O . THR A 1 80 ? -6.409 8.443 -0.928 1.00 88.94 80 THR A O 1
ATOM 655 N N . ALA A 1 81 ? -5.988 6.252 -0.779 1.00 87.12 81 ALA A N 1
ATOM 656 C CA . ALA A 1 81 ? -7.398 5.872 -0.811 1.00 87.12 81 ALA A CA 1
ATOM 657 C C . ALA A 1 81 ? -8.169 6.376 0.420 1.00 87.12 81 ALA A C 1
ATOM 659 O O . ALA A 1 81 ? -9.307 6.816 0.276 1.00 87.12 81 ALA A O 1
ATOM 660 N N . VAL A 1 82 ? -7.547 6.351 1.604 1.00 88.12 82 VAL A N 1
ATOM 661 C CA . VAL A 1 82 ? -8.120 6.910 2.840 1.00 88.12 82 VAL A CA 1
ATOM 662 C C . VAL A 1 82 ? -8.148 8.441 2.800 1.00 88.12 82 VAL A C 1
ATOM 664 O O . VAL A 1 82 ? -9.132 9.046 3.220 1.00 88.12 82 VAL A O 1
ATOM 667 N N . GLU A 1 83 ? -7.118 9.086 2.245 1.00 87.06 83 GLU A N 1
ATOM 668 C CA . GLU A 1 83 ? -7.079 10.544 2.063 1.00 87.06 83 GLU A CA 1
ATOM 669 C C . GLU A 1 83 ? -8.209 11.040 1.143 1.00 87.06 83 GLU A C 1
ATOM 671 O O . GLU A 1 83 ? -8.919 11.981 1.506 1.00 87.06 83 GLU A O 1
ATOM 676 N N . GLN A 1 84 ? -8.430 10.357 0.013 1.00 79.69 84 GLN A N 1
ATOM 677 C CA . GLN A 1 84 ? -9.452 10.678 -0.998 1.00 79.69 84 GLN A CA 1
ATOM 678 C C . GLN A 1 84 ? -10.875 10.217 -0.631 1.00 79.69 84 GLN A C 1
ATOM 680 O O . GLN A 1 84 ? -11.817 10.469 -1.386 1.00 79.69 84 GLN A O 1
ATOM 685 N N . TYR A 1 85 ? -11.052 9.513 0.490 1.00 67.06 85 TYR A N 1
ATOM 686 C CA . TYR A 1 85 ? -12.340 8.930 0.879 1.00 67.06 85 TYR A CA 1
ATOM 687 C C . TYR A 1 85 ? -13.411 9.998 1.187 1.00 67.06 85 TYR A C 1
ATOM 689 O O . TYR A 1 85 ? -14.586 9.780 0.895 1.00 67.06 85 TYR A O 1
ATOM 697 N N . ASP A 1 86 ? -13.013 11.176 1.688 1.00 56.22 86 ASP A N 1
ATOM 698 C CA . ASP A 1 86 ? -13.922 12.307 1.960 1.00 56.22 86 ASP A CA 1
ATOM 699 C C . ASP A 1 86 ? -14.487 12.962 0.688 1.00 56.22 86 ASP A C 1
ATOM 701 O O . ASP A 1 86 ? -15.652 13.347 0.646 1.00 56.22 86 ASP A O 1
ATOM 705 N N . GLU A 1 87 ? -13.698 13.060 -0.384 1.00 49.50 87 GLU A N 1
ATOM 706 C CA . GLU A 1 87 ? -14.064 13.848 -1.574 1.00 49.50 87 GLU A CA 1
ATOM 707 C C . GLU A 1 87 ? -15.081 13.144 -2.491 1.00 49.50 87 GLU A C 1
ATOM 709 O O . GLU A 1 87 ? -15.635 13.748 -3.411 1.00 49.50 87 GLU A O 1
ATOM 714 N N . ARG A 1 88 ? -15.353 11.851 -2.264 1.00 44.00 88 ARG A N 1
ATOM 715 C CA . ARG A 1 88 ? -16.221 11.040 -3.140 1.00 44.00 88 ARG A CA 1
ATOM 716 C C . ARG A 1 88 ? -17.602 10.741 -2.589 1.00 44.00 88 ARG A C 1
ATOM 718 O O . ARG A 1 88 ? -18.452 10.306 -3.361 1.00 44.00 88 ARG A O 1
ATOM 725 N N . ILE A 1 89 ? -17.866 11.010 -1.311 1.00 47.34 89 ILE A N 1
ATOM 726 C CA . ILE A 1 89 ? -19.241 10.955 -0.794 1.00 47.34 89 ILE A CA 1
ATOM 727 C C . ILE A 1 89 ? -20.085 12.110 -1.388 1.00 47.34 89 ILE A C 1
ATOM 729 O O . ILE A 1 89 ? -21.307 11.999 -1.426 1.00 47.34 89 ILE A O 1
ATOM 733 N N . SER A 1 90 ? -19.468 13.167 -1.948 1.00 41.19 90 SER A N 1
ATOM 734 C CA . SER A 1 90 ? -20.186 14.229 -2.682 1.00 41.19 90 SER A CA 1
ATOM 735 C C . SER A 1 90 ? -20.336 13.984 -4.192 1.00 41.19 90 SER A C 1
ATOM 737 O O . SER A 1 90 ? -21.212 14.572 -4.819 1.00 41.19 90 SER A O 1
ATOM 739 N N . SER A 1 91 ? -19.537 13.096 -4.793 1.00 40.69 91 SER A N 1
ATOM 740 C CA . SER A 1 91 ? -19.592 12.789 -6.231 1.00 40.69 91 SER A CA 1
ATOM 741 C C . SER A 1 91 ? -20.090 11.366 -6.480 1.00 40.69 91 SER A C 1
ATOM 743 O O . SER A 1 91 ? -19.461 10.545 -7.147 1.00 40.69 91 SER A O 1
ATOM 745 N N . GLY A 1 92 ? -21.296 11.091 -5.981 1.00 41.69 92 GLY A N 1
ATOM 746 C CA . GLY A 1 92 ? -22.156 10.001 -6.448 1.00 41.69 92 GLY A CA 1
ATOM 747 C C . GLY A 1 92 ? -22.683 10.235 -7.869 1.00 41.69 92 GLY A C 1
ATOM 748 O O . GLY A 1 92 ? -23.875 10.093 -8.111 1.00 41.69 92 GLY A O 1
ATOM 749 N N . VAL A 1 93 ? -21.816 10.622 -8.805 1.00 39.22 93 VAL A N 1
ATOM 750 C CA . VAL A 1 93 ? -22.147 10.765 -10.223 1.00 39.22 93 VAL A CA 1
ATOM 751 C C . VAL A 1 93 ? -21.010 10.140 -11.014 1.00 39.22 93 VAL A C 1
ATOM 753 O O . VAL A 1 93 ? -19.945 10.725 -11.202 1.00 39.22 93 VAL A O 1
ATOM 756 N N . CYS A 1 94 ? -21.234 8.911 -11.473 1.00 37.91 94 CYS A N 1
ATOM 757 C CA . CYS A 1 94 ? -20.566 8.432 -12.671 1.00 37.91 94 CYS A CA 1
ATOM 758 C C . CYS A 1 94 ? -20.803 9.491 -13.759 1.00 37.91 94 CYS A C 1
ATOM 760 O O . CYS A 1 94 ? -21.969 9.815 -13.993 1.00 37.91 94 CYS A O 1
ATOM 762 N N . PRO A 1 95 ? -19.778 10.056 -14.421 1.00 42.03 95 PRO A N 1
ATOM 763 C CA . PRO A 1 95 ? -20.031 10.778 -15.653 1.00 42.03 95 PRO A CA 1
ATOM 764 C C . PRO A 1 95 ? -20.578 9.751 -16.647 1.00 42.03 95 PRO A C 1
ATOM 766 O O . PRO A 1 95 ? -19.834 8.944 -17.205 1.00 42.03 95 PRO A O 1
ATOM 769 N N . ASP A 1 96 ? -21.904 9.728 -16.781 1.00 39.19 96 ASP A N 1
ATOM 770 C CA . ASP A 1 96 ? -22.603 9.035 -17.848 1.00 39.19 96 ASP A CA 1
ATOM 771 C C . ASP A 1 96 ? -21.977 9.509 -19.154 1.00 39.19 96 ASP A C 1
ATOM 773 O O . ASP A 1 96 ? -22.043 10.688 -19.516 1.00 39.19 96 ASP A O 1
ATOM 777 N N . ASN A 1 97 ? -21.320 8.579 -19.837 1.00 50.78 97 ASN A N 1
ATOM 778 C CA . ASN A 1 97 ? -20.775 8.790 -21.161 1.00 50.78 97 ASN A CA 1
ATOM 779 C C . ASN A 1 97 ? -21.978 8.968 -22.101 1.00 50.78 97 ASN A C 1
ATOM 781 O O . ASN A 1 97 ? -22.484 8.007 -22.688 1.00 50.78 97 ASN A O 1
ATOM 785 N N . LYS A 1 98 ? -22.512 10.193 -22.194 1.00 39.69 98 LYS A N 1
ATOM 786 C CA . LYS A 1 98 ? -23.580 10.514 -23.137 1.00 39.69 98 LYS A CA 1
ATOM 787 C C . LYS A 1 98 ? -23.026 10.355 -24.546 1.00 39.69 98 LYS A C 1
ATOM 789 O O . LYS A 1 98 ? -22.319 11.216 -25.058 1.00 39.69 98 LYS A O 1
ATOM 794 N N . LYS A 1 99 ? -23.408 9.233 -25.160 1.00 45.69 99 LYS A N 1
ATOM 795 C CA . LYS A 1 99 ? -23.473 9.010 -26.605 1.00 45.69 99 LYS A CA 1
ATOM 796 C C . LYS A 1 99 ? -23.798 10.315 -27.342 1.00 45.69 99 LYS A C 1
ATOM 798 O O . LYS A 1 99 ? -24.929 10.790 -27.270 1.00 45.69 99 LYS A O 1
ATOM 803 N N . SER A 1 100 ? -22.865 10.815 -28.141 1.00 41.72 100 SER A N 1
ATOM 804 C CA . SER A 1 100 ? -23.183 11.617 -29.322 1.00 41.72 100 SER A CA 1
ATOM 805 C C . SER A 1 100 ? -23.201 10.692 -30.540 1.00 41.72 100 SER A C 1
ATOM 807 O O . SER A 1 100 ? -22.280 10.637 -31.343 1.00 41.72 100 SER A O 1
ATOM 809 N N . GLY A 1 101 ? -24.275 9.913 -30.653 1.00 45.22 101 GLY A N 1
ATOM 810 C CA . GLY A 1 101 ? -24.698 9.344 -31.927 1.00 45.22 101 GLY A CA 1
ATOM 811 C C . GLY A 1 101 ? -25.940 10.086 -32.393 1.00 45.22 101 GLY A C 1
ATOM 812 O O . GLY A 1 101 ? -27.007 9.809 -31.860 1.00 45.22 101 GLY A O 1
ATOM 813 N N . LYS A 1 102 ? -25.782 11.021 -33.334 1.00 41.34 102 LYS A N 1
ATOM 814 C CA . LYS A 1 102 ? -26.786 11.581 -34.264 1.00 41.34 102 LYS A CA 1
ATOM 815 C C . LYS A 1 102 ? -26.013 12.429 -35.286 1.00 41.34 102 LYS A C 1
ATOM 817 O O . LYS A 1 102 ? -25.116 13.145 -34.866 1.00 41.34 102 LYS A O 1
ATOM 822 N N . THR A 1 103 ? -26.256 12.476 -36.588 1.00 40.31 103 THR A N 1
ATOM 823 C CA . THR A 1 103 ? -27.064 11.730 -37.563 1.00 40.31 103 THR A CA 1
ATOM 824 C C . THR A 1 103 ? -26.548 12.253 -38.916 1.00 40.31 103 THR A C 1
ATOM 826 O O . THR A 1 103 ? -26.209 13.429 -39.021 1.00 40.31 103 THR A O 1
ATOM 829 N N . SER A 1 104 ? -26.471 11.403 -39.937 1.00 43.38 104 SER A N 1
ATOM 830 C CA . SER A 1 104 ? -26.347 11.828 -41.338 1.00 43.38 104 SER A CA 1
ATOM 831 C C . SER A 1 104 ? -27.542 12.701 -41.769 1.00 43.38 104 SER A C 1
ATOM 833 O O . SER A 1 104 ? -28.660 12.393 -41.362 1.00 43.38 104 SER A O 1
ATOM 835 N N . GLN A 1 105 ? -27.278 13.755 -42.555 1.00 44.78 105 GLN A N 1
ATOM 836 C CA . GLN A 1 105 ? -28.124 14.540 -43.491 1.00 44.78 105 GLN A CA 1
ATOM 837 C C . GLN A 1 105 ? -27.467 15.937 -43.577 1.00 44.78 105 GLN A C 1
ATOM 839 O O . GLN A 1 105 ? -27.204 16.534 -42.539 1.00 44.78 105 GLN A O 1
ATOM 844 N N . ASN A 1 106 ? -27.098 16.506 -44.723 1.00 40.47 106 ASN A N 1
ATOM 845 C CA . ASN A 1 106 ? -27.584 16.387 -46.096 1.00 40.47 106 ASN A CA 1
ATOM 846 C C . ASN A 1 106 ? -26.415 16.649 -47.062 1.00 40.47 106 ASN A C 1
ATOM 848 O O . ASN A 1 106 ? -25.582 17.515 -46.708 1.00 40.47 106 ASN A O 1
#

Radius of gyration: 20.59 Å; chains: 1; bounding box: 48×34×65 Å

Foldseek 3Di:
DDPPPPPPDDADDLVVLLVQLVVDPDPVSVVVSCVSNVQDQDDDDDVCPVVDDDDDDDPCNQPVPPVDDPSVVVSVSSNVSSVCVVVCVVVPDDPPPDDPDDDDDD

Secondary structure (DSSP, 8-state):
------TT--PPPHHHHHHHHHH--SHHHHHHHHHHHT--PPPP--TTGGGSPP----HHHHHS-TTS-HHHHHHHHHHHHHHTTTTTSS----------------

Sequence (106 aa):
MKSVGVRGYRRKTKEQLLKEIDACKSLSQLFALIQHEGIVLRMYSQPGASNLTPKKLYPKEIIDNKEDTPFERLRLRVRTAVEQYDERISSGVCPDNKKSGKTSQN